Protein AF-A0A8X7U4J6-F1 (afdb_monomer_lite)

Sequence (93 aa):
MCFQVKDVLDSLNNEKGEFLLRVDGGATANNLLMHIQADLMGTPVVRPVDIETTALGAAYALYFFLKMLEETDVPTKEDNIVYKEILKNLCEA

pLDDT: mean 79.25, std 14.08, range [49.94, 94.81]

Structure (mmCIF, N/CA/C/O backbone):
data_AF-A0A8X7U4J6-F1
#
_entry.id   AF-A0A8X7U4J6-F1
#
loop_
_atom_site.group_PDB
_atom_site.id
_atom_site.type_symbol
_atom_site.label_atom_id
_atom_site.label_alt_id
_atom_site.label_comp_id
_atom_site.label_asym_id
_atom_site.label_entity_id
_atom_site.label_seq_id
_atom_site.pdbx_PDB_ins_code
_atom_site.Cartn_x
_atom_site.Cartn_y
_atom_site.Cartn_z
_atom_site.occupancy
_atom_site.B_iso_or_equiv
_atom_site.auth_seq_id
_atom_site.auth_comp_id
_atom_site.auth_asym_id
_atom_site.auth_atom_id
_atom_site.pdbx_PDB_model_num
ATOM 1 N N . MET A 1 1 ? 1.854 7.805 13.068 1.00 83.81 1 MET A N 1
ATOM 2 C CA . MET A 1 1 ? 1.593 7.412 11.670 1.00 83.81 1 MET A CA 1
ATOM 3 C C . MET A 1 1 ? 0.100 7.398 11.365 1.00 83.81 1 MET A C 1
ATOM 5 O O . MET A 1 1 ? -0.336 8.330 10.714 1.00 83.81 1 MET A O 1
ATOM 9 N N . CYS A 1 2 ? -0.706 6.456 11.873 1.00 90.50 2 CYS A N 1
ATOM 10 C CA . CYS A 1 2 ? -2.123 6.368 11.472 1.00 90.50 2 CYS A CA 1
ATOM 11 C C . CYS A 1 2 ? -2.971 7.614 11.776 1.00 90.50 2 CYS A C 1
ATOM 13 O O . CYS A 1 2 ? -3.767 8.026 10.939 1.00 90.50 2 CYS A O 1
ATOM 15 N N . PHE A 1 3 ? -2.752 8.261 12.926 1.00 92.88 3 PHE A N 1
ATOM 16 C CA . PHE A 1 3 ? -3.411 9.531 13.259 1.00 92.88 3 PHE A CA 1
ATOM 17 C C . PHE A 1 3 ? -3.045 10.662 12.291 1.00 92.88 3 PHE A C 1
ATOM 19 O O . PHE A 1 3 ? -3.916 11.399 11.864 1.00 92.88 3 PHE A O 1
ATOM 26 N N . GLN A 1 4 ? -1.784 10.743 11.859 1.00 92.44 4 GLN A N 1
ATOM 27 C CA . GLN A 1 4 ? -1.355 11.765 10.896 1.00 92.44 4 GLN A CA 1
ATOM 28 C C . GLN A 1 4 ? -2.011 11.550 9.528 1.00 92.44 4 GLN A C 1
ATOM 30 O O . GLN A 1 4 ? -2.391 12.509 8.869 1.00 92.44 4 GLN A O 1
ATOM 35 N N . VAL A 1 5 ? -2.1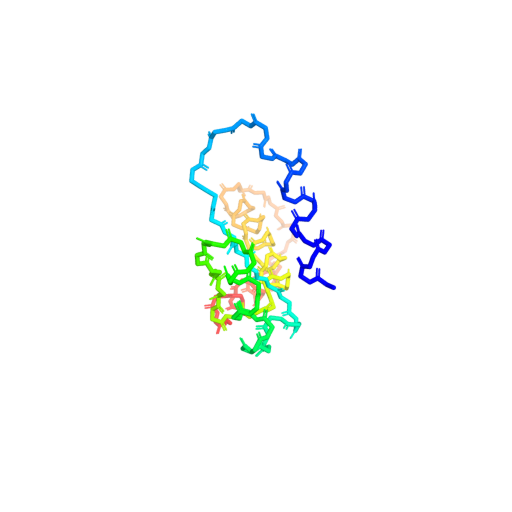69 10.287 9.114 1.00 89.81 5 VAL A N 1
ATOM 36 C CA . VAL A 1 5 ? -2.918 9.942 7.898 1.00 89.81 5 VAL A CA 1
ATOM 37 C C . VAL A 1 5 ? -4.385 10.351 8.052 1.00 89.81 5 VAL A C 1
ATOM 39 O O . VAL A 1 5 ? -4.929 10.979 7.150 1.00 89.81 5 VAL A O 1
ATOM 42 N N . LYS A 1 6 ? -5.008 10.063 9.202 1.00 88.25 6 LYS A N 1
ATOM 43 C CA . LYS A 1 6 ? -6.391 10.463 9.504 1.00 88.25 6 LYS A CA 1
ATOM 44 C C . LYS A 1 6 ? -6.578 11.979 9.450 1.00 88.25 6 LYS A C 1
ATOM 46 O O . LYS A 1 6 ? -7.499 12.428 8.782 1.00 88.25 6 LYS A O 1
ATOM 51 N N . ASP A 1 7 ? -5.689 12.747 10.075 1.00 89.81 7 ASP A N 1
ATOM 52 C CA . ASP A 1 7 ? -5.766 14.212 10.112 1.00 89.81 7 ASP A CA 1
ATOM 53 C C . ASP A 1 7 ? -5.715 14.815 8.699 1.00 89.81 7 ASP A C 1
ATOM 55 O O . ASP A 1 7 ? -6.499 15.702 8.356 1.00 89.81 7 ASP A O 1
ATOM 59 N N . VAL A 1 8 ? -4.821 14.301 7.845 1.00 88.88 8 VAL A N 1
ATOM 60 C CA . VAL A 1 8 ? -4.740 14.721 6.438 1.00 88.88 8 VAL A CA 1
ATOM 61 C C . VAL A 1 8 ? -6.017 14.348 5.689 1.00 88.88 8 VAL A C 1
ATOM 63 O O . VAL A 1 8 ? -6.571 15.184 4.980 1.00 88.88 8 VAL A O 1
ATOM 66 N N . LEU A 1 9 ? -6.520 13.125 5.856 1.00 85.56 9 LEU A N 1
ATOM 67 C CA . LEU A 1 9 ? -7.744 12.679 5.187 1.00 85.56 9 LEU A CA 1
ATOM 68 C C . LEU A 1 9 ? -8.977 13.471 5.637 1.00 85.56 9 LEU A C 1
ATOM 70 O O . LEU A 1 9 ? -9.819 13.806 4.809 1.00 85.56 9 LEU A O 1
ATOM 74 N N . ASP A 1 10 ? -9.059 13.840 6.913 1.00 86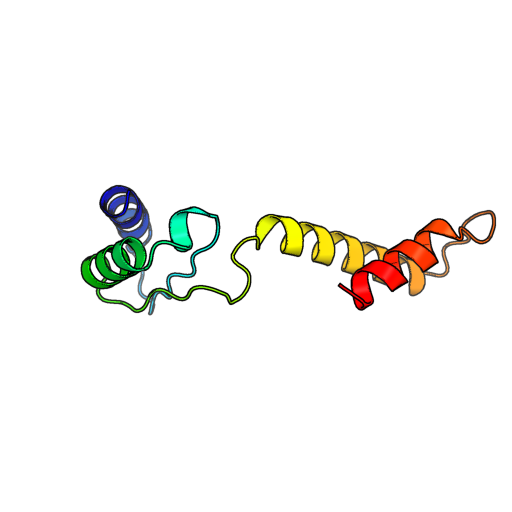.19 10 ASP A N 1
ATOM 75 C CA . ASP A 1 10 ? -10.130 14.686 7.440 1.00 86.19 10 ASP A CA 1
ATOM 76 C C . ASP A 1 10 ? -10.096 16.090 6.840 1.00 86.19 10 ASP A C 1
ATOM 78 O O . ASP A 1 10 ? -11.148 16.652 6.541 1.00 86.19 10 ASP A O 1
ATOM 82 N N . SER A 1 11 ? -8.902 16.629 6.575 1.00 85.56 11 SER A N 1
ATOM 83 C CA . SER A 1 11 ? -8.764 17.908 5.869 1.00 85.56 11 SER A CA 1
ATOM 84 C C . SER A 1 11 ? -9.257 17.860 4.416 1.00 85.56 11 SER A C 1
ATOM 86 O O . SER A 1 11 ? -9.708 18.875 3.887 1.00 85.56 11 SER A O 1
ATOM 88 N N . LEU A 1 12 ? -9.209 16.684 3.781 1.00 79.25 12 LEU A N 1
ATOM 89 C CA . LEU A 1 12 ? -9.650 16.470 2.399 1.00 79.25 12 LEU A CA 1
ATOM 90 C C . LEU A 1 12 ? -11.163 16.187 2.302 1.00 79.25 12 LEU A C 1
ATOM 92 O O . LEU A 1 12 ? -11.766 16.419 1.258 1.00 79.25 12 LEU A O 1
ATOM 96 N N . ASN A 1 13 ? -11.790 15.726 3.389 1.00 64.62 13 ASN A N 1
ATOM 97 C CA . ASN A 1 13 ? -13.147 15.163 3.423 1.00 64.62 13 ASN A CA 1
ATOM 98 C C . ASN A 1 13 ? -14.295 16.173 3.652 1.00 64.62 13 ASN A C 1
ATOM 100 O O . ASN A 1 13 ? -15.382 15.782 4.082 1.00 64.62 13 ASN A O 1
ATOM 104 N N . ASN A 1 14 ? -14.126 17.456 3.315 1.00 54.69 14 ASN A N 1
ATOM 105 C CA . ASN A 1 14 ? -15.241 18.417 3.381 1.00 54.69 14 ASN A CA 1
ATOM 106 C C . ASN A 1 14 ? -16.332 18.191 2.309 1.00 54.69 14 ASN A C 1
ATOM 108 O O . ASN A 1 14 ? -17.408 18.778 2.418 1.00 54.69 14 ASN A O 1
ATOM 112 N N . GLU A 1 15 ? -16.122 17.321 1.311 1.00 54.66 15 GLU A N 1
ATOM 113 C CA . GLU A 1 15 ? -17.097 17.086 0.236 1.00 54.66 15 GLU A CA 1
ATOM 114 C C . GLU A 1 15 ? -17.255 15.593 -0.129 1.00 54.66 15 GLU A C 1
ATOM 116 O O . GLU A 1 15 ? -16.578 15.051 -0.992 1.00 54.66 15 GLU A O 1
ATOM 121 N N . LYS A 1 16 ? -18.197 14.938 0.564 1.00 53.75 16 LYS A N 1
ATOM 122 C CA . LYS A 1 16 ? -19.080 13.834 0.119 1.00 53.75 16 LYS A CA 1
ATOM 123 C C . LYS A 1 16 ? -18.534 12.829 -0.922 1.00 53.75 16 LYS A C 1
ATOM 125 O O . LYS A 1 16 ? -18.701 13.015 -2.125 1.00 53.75 16 LYS A O 1
ATOM 130 N N . GLY A 1 17 ? -18.116 11.657 -0.442 1.00 58.06 17 GLY A N 1
ATOM 131 C CA . GLY A 1 17 ? -18.008 10.420 -1.226 1.00 58.06 17 GLY A CA 1
ATOM 132 C C . GLY A 1 17 ? -17.586 9.229 -0.360 1.00 58.06 17 GLY A C 1
ATOM 133 O O . GLY A 1 17 ? -16.976 9.419 0.690 1.00 58.06 17 GLY A O 1
ATOM 134 N N . GLU A 1 18 ? -17.915 8.001 -0.773 1.00 67.06 18 GLU A N 1
ATOM 135 C CA . GLU A 1 18 ? -17.320 6.796 -0.179 1.00 67.06 18 GLU A CA 1
ATOM 136 C C . GLU A 1 18 ? -15.816 6.786 -0.493 1.00 67.06 18 GLU A C 1
ATOM 138 O O . GLU A 1 18 ? -15.406 6.638 -1.645 1.00 67.06 18 GLU A O 1
ATOM 143 N N . PHE A 1 19 ? -14.985 6.998 0.529 1.00 73.69 19 PHE A N 1
ATOM 144 C CA . PHE A 1 19 ? -13.534 7.070 0.385 1.00 73.69 19 PHE A CA 1
ATOM 145 C C . PHE A 1 19 ? -12.899 5.683 0.560 1.00 73.69 19 PHE A C 1
ATOM 147 O O . PHE A 1 19 ? -13.002 5.070 1.625 1.00 73.69 19 PHE A O 1
ATOM 154 N N . LEU A 1 20 ? -12.211 5.201 -0.479 1.00 83.25 20 LEU A N 1
ATOM 155 C CA . LEU A 1 20 ? -11.455 3.948 -0.450 1.00 83.25 20 LEU A CA 1
ATOM 156 C C . LEU A 1 20 ? -9.969 4.229 -0.197 1.00 83.25 20 LEU A C 1
ATOM 158 O O . LEU A 1 20 ? -9.280 4.751 -1.075 1.00 83.25 20 LEU A O 1
ATOM 162 N N . LEU A 1 21 ? -9.454 3.830 0.971 1.00 88.94 21 LEU A N 1
ATOM 163 C CA . LEU A 1 21 ? -8.035 3.989 1.290 1.00 88.94 21 LEU A CA 1
ATOM 164 C C . LEU A 1 21 ? -7.219 2.836 0.691 1.00 88.94 21 LEU A C 1
ATOM 166 O O . LEU A 1 21 ? -7.277 1.702 1.168 1.00 88.94 21 LEU A O 1
ATOM 170 N N . ARG A 1 22 ? -6.438 3.137 -0.350 1.00 91.19 22 ARG A N 1
ATOM 171 C CA . ARG A 1 22 ? -5.405 2.243 -0.891 1.00 91.19 22 ARG A CA 1
ATOM 172 C C . ARG A 1 22 ? -4.057 2.595 -0.278 1.00 91.19 22 ARG A C 1
ATOM 174 O O . ARG A 1 22 ? -3.752 3.774 -0.121 1.00 91.19 22 ARG A O 1
ATOM 181 N N . VAL A 1 23 ? -3.273 1.582 0.071 1.00 92.12 23 VAL A N 1
ATOM 182 C CA . VAL A 1 23 ? -1.978 1.750 0.744 1.00 92.12 23 VAL A CA 1
ATOM 183 C C . VAL A 1 23 ? -0.888 0.966 0.027 1.00 92.12 23 VAL A C 1
ATOM 185 O O . VAL A 1 23 ? -1.156 -0.107 -0.509 1.00 92.12 23 VAL A O 1
ATOM 188 N N . ASP A 1 24 ? 0.336 1.480 0.054 1.00 91.94 24 ASP A N 1
ATOM 189 C CA . ASP A 1 24 ? 1.529 0.826 -0.479 1.00 91.94 24 ASP A CA 1
ATOM 190 C C . ASP A 1 24 ? 2.789 1.140 0.351 1.00 91.94 24 ASP A C 1
ATOM 192 O O . ASP A 1 24 ? 2.747 1.853 1.358 1.00 91.94 24 ASP A O 1
ATOM 196 N N . GLY A 1 25 ? 3.911 0.534 -0.037 1.00 88.00 25 GLY A N 1
ATOM 197 C CA . GLY A 1 25 ? 5.208 0.692 0.605 1.00 88.00 25 GLY A CA 1
ATOM 198 C C . GLY A 1 25 ? 5.440 -0.256 1.781 1.00 88.00 25 GLY A C 1
ATOM 199 O O . GLY A 1 25 ? 4.520 -0.859 2.342 1.00 88.00 25 GLY A O 1
ATOM 200 N N . GLY A 1 26 ? 6.705 -0.374 2.194 1.00 88.88 26 GLY A N 1
ATOM 201 C CA . GLY A 1 26 ? 7.154 -1.383 3.161 1.00 88.88 26 GLY A CA 1
ATOM 202 C C . GLY A 1 26 ? 6.435 -1.372 4.519 1.00 88.88 26 GLY A C 1
ATOM 203 O O . GLY A 1 26 ? 6.241 -2.425 5.124 1.00 88.88 26 GLY A O 1
ATOM 204 N N . ALA A 1 27 ? 5.964 -0.213 4.994 1.00 89.69 27 ALA A N 1
ATOM 205 C CA . ALA A 1 27 ? 5.226 -0.118 6.259 1.00 89.69 27 ALA A CA 1
ATOM 206 C C . ALA A 1 27 ? 3.877 -0.861 6.220 1.00 89.69 27 ALA A C 1
ATOM 208 O O 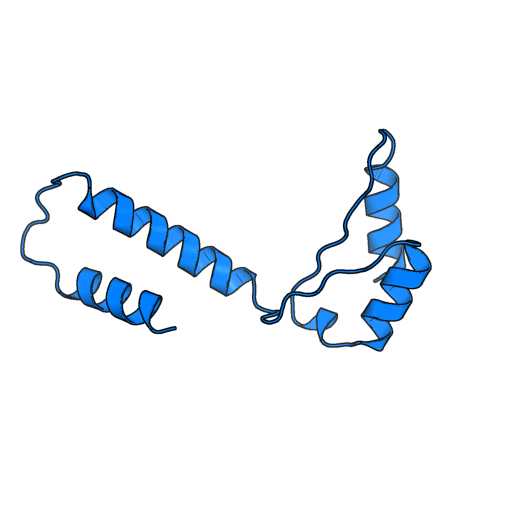. ALA A 1 27 ? 3.402 -1.351 7.248 1.00 89.69 27 ALA A O 1
ATOM 209 N N . THR A 1 28 ? 3.278 -0.994 5.033 1.00 92.12 28 THR A N 1
ATOM 210 C CA . THR A 1 28 ? 1.986 -1.668 4.851 1.00 92.12 28 THR A CA 1
ATOM 211 C C . THR A 1 28 ? 2.079 -3.177 4.995 1.00 92.12 28 THR A C 1
ATOM 213 O O . THR A 1 28 ? 1.048 -3.817 5.182 1.00 92.12 28 THR A O 1
ATOM 216 N N . ALA A 1 29 ? 3.285 -3.759 5.006 1.00 92.19 29 ALA A N 1
ATOM 217 C CA . ALA A 1 29 ? 3.491 -5.172 5.318 1.00 92.19 29 ALA A CA 1
ATOM 218 C C . ALA A 1 29 ? 3.039 -5.534 6.749 1.00 92.19 29 ALA A C 1
ATOM 220 O O . ALA A 1 29 ? 2.711 -6.687 7.030 1.00 92.19 29 ALA A O 1
ATOM 221 N N . ASN A 1 30 ? 2.974 -4.558 7.662 1.00 93.81 30 ASN A N 1
ATOM 222 C CA . ASN A 1 30 ? 2.545 -4.782 9.037 1.00 93.81 30 ASN A CA 1
ATOM 223 C C . ASN A 1 30 ? 1.011 -4.850 9.148 1.00 93.81 30 ASN A C 1
ATOM 225 O O . ASN A 1 30 ? 0.321 -3.832 9.120 1.00 93.81 30 ASN A O 1
ATOM 229 N N . ASN A 1 31 ? 0.476 -6.056 9.346 1.00 93.88 31 ASN A N 1
ATOM 230 C CA . ASN A 1 31 ? -0.970 -6.277 9.460 1.00 93.88 31 ASN A CA 1
ATOM 231 C C . ASN A 1 31 ? -1.603 -5.550 10.660 1.00 93.88 31 ASN A C 1
ATOM 233 O O . ASN A 1 31 ? -2.703 -5.023 10.527 1.00 93.88 31 ASN A O 1
ATOM 237 N N . LEU A 1 32 ? -0.919 -5.466 11.809 1.00 94.75 32 LEU A N 1
ATOM 238 C CA . LEU A 1 32 ? -1.441 -4.747 12.978 1.00 94.75 32 LEU A CA 1
ATOM 239 C C . LEU A 1 32 ? -1.600 -3.255 1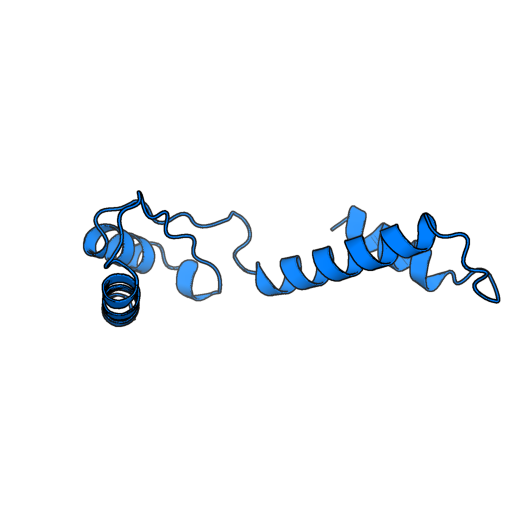2.674 1.00 94.75 32 LEU A C 1
ATOM 241 O O . LEU A 1 32 ? -2.612 -2.657 13.027 1.00 94.75 32 LEU A O 1
ATOM 245 N N . LEU A 1 33 ? -0.627 -2.667 11.976 1.00 93.94 33 LEU A N 1
ATOM 246 C CA . LEU A 1 33 ? -0.699 -1.272 11.550 1.00 93.94 33 LEU A CA 1
ATOM 247 C C . LEU A 1 33 ? -1.893 -1.036 10.611 1.00 93.94 33 LEU A C 1
ATOM 249 O O . LEU A 1 33 ? -2.595 -0.040 10.761 1.00 93.94 33 LEU A O 1
ATOM 253 N N . MET A 1 34 ? -2.145 -1.955 9.675 1.00 94.81 34 MET A N 1
ATOM 254 C CA . MET A 1 34 ? -3.273 -1.853 8.740 1.00 94.81 34 MET A CA 1
ATOM 255 C C . MET A 1 34 ? -4.626 -2.036 9.431 1.00 94.81 34 MET A C 1
ATOM 257 O O . MET A 1 34 ? -5.578 -1.347 9.076 1.00 94.81 34 MET A O 1
ATOM 261 N N . HIS A 1 35 ? -4.705 -2.895 10.450 1.00 94.19 35 HIS A N 1
ATOM 262 C CA . HIS A 1 35 ? -5.903 -3.021 11.281 1.00 94.19 35 HIS A CA 1
ATOM 263 C C . HIS A 1 35 ? -6.174 -1.745 12.079 1.00 94.19 35 HIS A C 1
ATOM 265 O O . HIS A 1 35 ? -7.267 -1.201 11.983 1.00 94.19 35 HIS A O 1
ATOM 271 N N . ILE A 1 36 ? -5.160 -1.196 12.759 1.00 94.81 36 ILE A N 1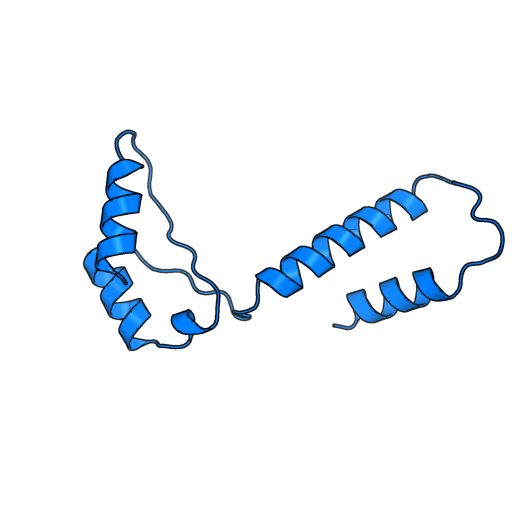
ATOM 272 C CA . ILE A 1 36 ? -5.286 0.081 13.480 1.00 94.81 36 ILE A CA 1
ATOM 273 C C . ILE A 1 36 ? -5.716 1.206 12.526 1.00 94.81 36 ILE A C 1
ATOM 275 O O . ILE A 1 36 ? -6.560 2.027 12.877 1.00 94.81 36 ILE A O 1
ATOM 279 N N . GLN A 1 37 ? -5.163 1.248 11.311 1.00 93.50 37 GLN A N 1
ATOM 280 C CA . GLN A 1 37 ? -5.548 2.230 10.298 1.00 93.50 37 GLN A CA 1
ATOM 281 C C . GLN A 1 37 ? -7.007 2.064 9.847 1.00 93.50 37 GLN A C 1
ATOM 283 O O . GLN A 1 37 ? -7.705 3.069 9.725 1.00 93.50 37 GLN A O 1
ATOM 288 N N . ALA A 1 38 ? -7.468 0.834 9.604 1.00 91.75 38 ALA A N 1
ATOM 289 C CA . ALA A 1 38 ? -8.852 0.555 9.218 1.00 91.75 38 ALA A CA 1
ATOM 290 C C . ALA A 1 38 ? -9.836 0.940 10.332 1.00 91.75 38 ALA A C 1
ATOM 292 O O . ALA A 1 38 ? -10.830 1.614 10.066 1.00 91.75 38 ALA A O 1
ATOM 293 N N . ASP A 1 39 ? -9.510 0.598 11.580 1.00 92.62 39 ASP A N 1
ATOM 294 C CA . ASP A 1 39 ? -10.326 0.928 12.750 1.00 92.62 39 ASP A CA 1
ATOM 295 C C . ASP A 1 39 ? -10.433 2.447 12.952 1.00 92.62 39 ASP A C 1
ATOM 297 O O . ASP A 1 39 ? -11.515 2.968 13.214 1.00 92.62 39 ASP A O 1
ATOM 301 N N . LEU A 1 40 ? -9.328 3.182 12.772 1.00 90.69 40 LEU A N 1
ATOM 302 C CA . LEU A 1 40 ? -9.307 4.648 12.865 1.00 90.69 40 LEU A CA 1
ATOM 303 C C . LEU A 1 40 ? -10.096 5.339 11.746 1.00 90.69 40 LEU A C 1
ATOM 305 O O . LEU A 1 40 ? -10.641 6.423 11.957 1.00 90.69 40 LEU A O 1
ATOM 309 N N . MET A 1 41 ? -10.125 4.745 10.553 1.00 85.81 41 MET A N 1
ATOM 310 C CA . MET A 1 41 ? -10.828 5.293 9.392 1.00 85.81 41 MET A CA 1
ATOM 311 C C . MET A 1 41 ? -12.305 4.897 9.345 1.00 85.81 41 MET A C 1
ATOM 313 O O . MET A 1 41 ? -13.086 5.571 8.679 1.00 85.81 41 MET A O 1
ATOM 317 N N . GLY A 1 42 ? -12.690 3.809 10.017 1.00 87.25 42 GLY A N 1
ATOM 318 C CA . GLY A 1 42 ? -14.024 3.220 9.897 1.00 87.25 42 GLY A CA 1
ATOM 319 C C . GLY A 1 42 ? -14.315 2.643 8.505 1.00 87.25 42 GLY A C 1
ATOM 320 O O . GLY A 1 42 ? -15.470 2.357 8.195 1.00 87.25 42 GLY A O 1
ATOM 321 N N . THR A 1 43 ? -13.292 2.481 7.659 1.00 86.56 43 THR A N 1
ATOM 322 C CA . THR A 1 43 ? -13.402 1.946 6.296 1.00 86.56 43 THR A CA 1
ATOM 323 C C . THR A 1 43 ? -12.305 0.914 6.017 1.00 86.56 43 THR A C 1
ATOM 325 O O . THR A 1 43 ? -11.231 0.964 6.625 1.00 86.56 43 THR A O 1
ATOM 328 N N . PRO A 1 44 ? -12.542 -0.047 5.103 1.00 87.69 44 PRO A N 1
ATOM 329 C CA . PRO A 1 44 ? -11.531 -1.032 4.739 1.00 87.69 44 PRO A CA 1
ATOM 330 C C . PRO A 1 44 ? -10.294 -0.389 4.104 1.00 87.69 44 PRO A C 1
ATOM 332 O O . PRO A 1 44 ? -10.400 0.444 3.203 1.00 87.69 44 PRO A O 1
ATOM 335 N N . VAL A 1 45 ? -9.116 -0.848 4.528 1.00 91.56 45 VAL A N 1
ATOM 336 C CA . VAL A 1 45 ? -7.831 -0.501 3.911 1.00 91.56 45 VAL A CA 1
ATOM 337 C C . VAL A 1 45 ? -7.477 -1.559 2.874 1.00 91.56 45 VAL A C 1
ATOM 339 O O . VAL A 1 45 ? -7.361 -2.741 3.196 1.00 91.56 45 VAL A O 1
ATOM 342 N N . VAL A 1 46 ? -7.300 -1.141 1.622 1.00 92.94 46 VAL A N 1
ATOM 343 C CA . VAL A 1 46 ? -6.972 -2.039 0.512 1.00 92.94 46 VAL A CA 1
ATOM 344 C C . VAL A 1 46 ? -5.469 -2.036 0.279 1.00 92.94 46 VAL A C 1
ATOM 346 O O . VAL A 1 46 ? -4.897 -1.028 -0.139 1.00 92.94 46 VAL A O 1
ATOM 349 N N . ARG A 1 47 ? -4.840 -3.190 0.511 1.00 93.25 47 ARG A N 1
ATOM 350 C CA . ARG A 1 47 ? -3.423 -3.429 0.224 1.00 93.25 47 ARG A CA 1
ATOM 351 C C . ARG A 1 47 ? -3.285 -4.293 -1.041 1.00 93.25 47 ARG A C 1
ATOM 353 O O . ARG A 1 47 ? -3.925 -5.346 -1.099 1.00 93.25 47 ARG A O 1
ATOM 360 N N . PRO A 1 48 ? -2.494 -3.875 -2.044 1.00 90.19 48 PRO A N 1
ATOM 361 C CA . PRO A 1 48 ? -2.184 -4.695 -3.212 1.00 90.19 48 PRO A CA 1
ATOM 362 C C . PRO A 1 48 ? -1.355 -5.930 -2.830 1.00 90.19 48 PRO A C 1
ATOM 364 O O . PRO A 1 48 ? -0.790 -6.006 -1.739 1.00 90.19 48 PRO A O 1
ATOM 367 N N . VAL A 1 49 ? -1.299 -6.912 -3.736 1.00 88.00 49 VAL A N 1
ATOM 368 C CA . VAL A 1 49 ? -0.469 -8.116 -3.553 1.00 88.00 49 VAL A CA 1
ATOM 369 C C . VAL A 1 49 ? 1.014 -7.744 -3.534 1.00 88.00 49 VAL A C 1
ATOM 371 O O . VAL A 1 49 ? 1.744 -8.212 -2.665 1.00 88.00 49 VAL A O 1
ATOM 374 N N . ASP A 1 50 ? 1.429 -6.874 -4.455 1.00 86.44 50 ASP A N 1
ATOM 375 C CA . ASP A 1 50 ? 2.760 -6.278 -4.463 1.00 86.44 50 ASP A CA 1
ATOM 376 C C . ASP A 1 50 ? 2.716 -4.899 -3.800 1.00 86.44 50 ASP A C 1
ATOM 378 O O . ASP A 1 50 ? 1.973 -4.014 -4.230 1.00 86.44 50 ASP A O 1
ATOM 382 N N . ILE A 1 51 ? 3.489 -4.737 -2.727 1.00 86.31 51 ILE A N 1
ATOM 383 C CA . ILE A 1 51 ? 3.555 -3.502 -1.940 1.00 86.31 51 ILE A CA 1
ATOM 384 C C . ILE A 1 51 ? 4.524 -2.476 -2.540 1.00 86.31 51 ILE A C 1
ATOM 386 O O . ILE A 1 51 ? 4.458 -1.308 -2.161 1.00 86.31 51 ILE A O 1
ATOM 390 N N . GLU A 1 52 ? 5.382 -2.870 -3.487 1.00 86.69 52 GLU A N 1
ATOM 391 C CA . GLU A 1 52 ? 6.330 -1.989 -4.180 1.00 86.69 52 GLU A CA 1
ATOM 392 C C . GLU A 1 52 ? 5.707 -1.388 -5.452 1.00 86.69 52 GLU A C 1
ATOM 394 O O . GLU A 1 52 ? 6.240 -1.439 -6.564 1.00 86.69 52 GLU A O 1
ATOM 399 N N . THR A 1 53 ? 4.553 -0.744 -5.276 1.00 87.81 53 THR A N 1
ATOM 400 C CA . THR A 1 53 ? 3.797 -0.082 -6.353 1.00 87.81 53 THR A CA 1
ATOM 401 C C . THR A 1 53 ? 4.574 1.051 -7.023 1.00 87.81 53 THR A C 1
ATOM 403 O O . THR A 1 53 ? 4.280 1.402 -8.164 1.00 87.81 53 THR A O 1
ATOM 406 N N . THR A 1 54 ? 5.578 1.617 -6.346 1.00 88.69 54 THR A N 1
ATOM 407 C CA . THR A 1 54 ? 6.415 2.695 -6.890 1.00 88.69 54 THR A CA 1
ATOM 408 C C . THR A 1 54 ? 7.250 2.195 -8.067 1.00 88.69 54 THR A C 1
ATOM 410 O O . THR A 1 54 ? 7.234 2.802 -9.140 1.00 88.69 54 THR A O 1
ATOM 413 N N . ALA A 1 55 ? 7.946 1.067 -7.894 1.00 86.62 55 ALA A N 1
ATOM 414 C CA . ALA A 1 55 ? 8.735 0.456 -8.960 1.00 86.62 55 ALA A CA 1
ATOM 415 C C . ALA A 1 55 ? 7.827 -0.020 -10.102 1.00 86.62 55 ALA A C 1
ATOM 417 O O . ALA A 1 55 ? 8.104 0.241 -11.275 1.00 86.62 55 ALA A O 1
ATOM 418 N N . LEU A 1 56 ? 6.694 -0.630 -9.748 1.00 86.88 56 LEU A N 1
ATOM 419 C CA . LEU A 1 56 ? 5.696 -1.085 -10.709 1.00 86.88 56 LEU A CA 1
ATOM 420 C C . LEU A 1 56 ? 5.116 0.072 -11.543 1.00 86.88 56 LEU A C 1
ATOM 422 O O . LEU A 1 56 ? 4.969 -0.042 -12.758 1.00 86.88 56 LEU A O 1
ATOM 426 N N . GLY A 1 57 ? 4.828 1.217 -10.920 1.00 87.81 57 GLY A N 1
ATOM 427 C CA . GLY A 1 57 ? 4.337 2.409 -11.611 1.00 87.81 57 GLY A CA 1
ATOM 428 C C . GLY A 1 57 ? 5.341 2.957 -12.628 1.00 87.81 57 GLY A C 1
ATOM 429 O O . GLY A 1 57 ? 4.959 3.303 -13.747 1.00 87.81 57 GLY A O 1
ATOM 430 N N . ALA A 1 58 ? 6.629 2.981 -12.275 1.00 89.75 58 ALA A N 1
ATOM 431 C CA . ALA A 1 58 ? 7.692 3.381 -13.196 1.00 89.75 58 ALA A CA 1
ATOM 432 C C . ALA A 1 58 ? 7.816 2.412 -14.384 1.00 89.75 58 ALA A C 1
ATOM 434 O O . ALA A 1 58 ? 7.944 2.854 -15.529 1.00 89.75 58 ALA A O 1
ATOM 435 N N . ALA A 1 59 ? 7.713 1.105 -14.126 1.00 88.31 59 ALA A N 1
ATOM 436 C CA . ALA A 1 59 ? 7.714 0.081 -15.166 1.00 88.31 59 ALA A CA 1
ATOM 437 C C . ALA A 1 59 ? 6.530 0.252 -16.133 1.00 88.31 59 ALA A C 1
ATOM 439 O O . ALA A 1 59 ? 6.731 0.251 -17.348 1.00 88.31 59 ALA A O 1
ATOM 440 N N . TYR A 1 60 ? 5.317 0.495 -15.620 1.00 87.81 60 TYR A N 1
ATOM 441 C CA . TYR A 1 60 ? 4.147 0.748 -16.464 1.00 87.81 60 TYR A CA 1
ATOM 442 C C . TYR A 1 60 ? 4.288 2.012 -17.313 1.00 87.81 60 TYR A C 1
ATOM 444 O O . TYR A 1 60 ? 3.958 1.985 -18.497 1.00 87.81 60 TYR A O 1
ATOM 452 N N . ALA A 1 61 ? 4.788 3.112 -16.745 1.00 88.38 61 ALA A N 1
ATOM 453 C CA . ALA A 1 61 ? 4.991 4.349 -17.497 1.00 88.38 61 ALA A CA 1
ATOM 454 C C . ALA A 1 61 ? 5.978 4.152 -18.658 1.00 88.38 61 ALA A C 1
ATOM 456 O O . ALA A 1 61 ? 5.707 4.583 -19.781 1.00 88.38 61 ALA A O 1
ATOM 457 N N . LEU A 1 62 ? 7.090 3.452 -18.405 1.00 87.38 62 LEU A N 1
ATOM 458 C CA . LEU A 1 62 ? 8.057 3.107 -19.444 1.00 87.38 62 LEU A CA 1
ATOM 459 C C . LEU A 1 62 ? 7.428 2.198 -20.503 1.00 87.38 62 LEU A C 1
ATOM 461 O O . LEU A 1 62 ? 7.558 2.473 -21.691 1.00 87.38 62 LEU A O 1
ATOM 465 N N . TYR A 1 63 ? 6.707 1.159 -20.084 1.00 84.69 63 TYR A N 1
ATOM 466 C CA . TYR A 1 63 ? 6.024 0.246 -20.995 1.00 84.69 63 TYR A CA 1
ATOM 467 C C . TYR A 1 63 ? 5.059 0.984 -21.936 1.00 84.69 63 TYR A C 1
ATOM 469 O O . TYR A 1 63 ? 5.121 0.800 -23.151 1.00 84.69 63 TYR A O 1
ATOM 477 N N . PHE A 1 64 ? 4.208 1.869 -21.402 1.00 85.44 64 PHE A N 1
ATOM 478 C CA . PHE A 1 64 ? 3.290 2.666 -22.220 1.00 85.44 64 PHE A CA 1
ATOM 479 C C . PHE A 1 64 ? 4.026 3.580 -23.197 1.00 85.44 64 PHE A C 1
ATOM 481 O O . PHE A 1 64 ? 3.638 3.666 -24.362 1.00 85.44 64 PHE A O 1
ATOM 488 N N . PHE A 1 65 ? 5.093 4.237 -22.743 1.00 85.06 65 PHE A N 1
ATOM 489 C CA . PHE A 1 65 ? 5.908 5.089 -23.601 1.00 85.06 65 PHE A CA 1
ATOM 490 C C . PHE A 1 65 ? 6.523 4.303 -24.766 1.00 85.06 65 PHE A C 1
ATOM 492 O O . PHE A 1 65 ? 6.433 4.736 -25.912 1.00 85.06 65 PHE A O 1
ATOM 499 N N . LEU A 1 66 ? 7.090 3.125 -24.494 1.00 80.94 66 LEU A N 1
ATOM 500 C CA . LEU A 1 66 ? 7.660 2.263 -25.530 1.00 80.94 66 LEU A CA 1
ATOM 501 C C . LEU A 1 66 ? 6.603 1.791 -26.529 1.00 80.94 66 LEU A C 1
ATOM 503 O O . LEU A 1 66 ? 6.839 1.844 -27.732 1.00 80.94 66 LEU A O 1
ATOM 507 N N . LYS A 1 67 ? 5.418 1.409 -26.050 1.00 78.94 67 LYS A N 1
ATOM 508 C CA . LYS A 1 67 ? 4.315 0.983 -26.915 1.00 78.94 67 LYS A CA 1
ATOM 509 C C . LYS A 1 67 ? 3.842 2.093 -27.863 1.00 78.94 67 LYS A C 1
ATOM 511 O O . LYS A 1 67 ? 3.567 1.828 -29.027 1.00 78.94 67 LYS A O 1
ATOM 516 N N . MET A 1 68 ? 3.803 3.346 -27.404 1.00 82.00 68 MET A N 1
ATOM 517 C CA . MET A 1 68 ? 3.483 4.491 -28.270 1.00 82.00 68 MET A CA 1
ATOM 518 C C . MET A 1 68 ? 4.517 4.706 -29.389 1.00 82.00 68 MET A C 1
ATOM 520 O O . MET A 1 68 ? 4.162 5.160 -30.479 1.00 82.00 68 MET A O 1
ATOM 524 N N . LEU A 1 69 ? 5.787 4.376 -29.137 1.00 75.00 69 LEU A N 1
ATOM 525 C CA . LEU A 1 69 ? 6.850 4.448 -30.142 1.00 75.00 69 LEU A CA 1
ATOM 526 C C . LEU A 1 69 ? 6.799 3.302 -31.161 1.00 75.00 69 LEU A C 1
ATOM 528 O O . LEU A 1 69 ? 7.352 3.461 -32.239 1.00 75.00 69 LEU A O 1
ATOM 532 N N . GLU A 1 70 ? 6.156 2.172 -30.857 1.00 67.19 70 GLU A N 1
ATOM 533 C CA . GLU A 1 70 ? 5.920 1.110 -31.849 1.00 67.19 70 GLU A CA 1
ATOM 534 C C . GLU A 1 70 ? 4.781 1.468 -32.817 1.00 67.19 70 GLU A C 1
ATOM 536 O O . GLU A 1 70 ? 4.826 1.107 -33.990 1.00 67.19 70 GLU A O 1
ATOM 541 N N . GLU A 1 71 ? 3.751 2.175 -32.338 1.00 63.44 71 GLU A N 1
ATOM 542 C CA . GLU A 1 71 ? 2.586 2.561 -33.153 1.00 63.44 71 GLU A CA 1
ATOM 543 C C . GLU A 1 71 ? 2.854 3.772 -34.057 1.00 63.44 71 GLU A C 1
ATOM 545 O O . GLU A 1 71 ? 2.210 3.946 -35.094 1.00 63.44 71 GLU A O 1
ATOM 550 N N . THR A 1 72 ? 3.809 4.616 -33.677 1.00 60.75 72 THR A N 1
ATOM 551 C CA . THR A 1 72 ? 4.320 5.679 -34.539 1.00 60.75 72 THR A CA 1
ATOM 552 C C . THR A 1 72 ? 5.526 5.115 -35.278 1.00 60.75 72 THR A C 1
ATOM 554 O O . THR A 1 72 ? 6.498 4.745 -34.644 1.00 60.75 72 THR A O 1
ATOM 557 N N . ASP A 1 73 ? 5.475 5.002 -36.608 1.00 59.22 73 ASP A N 1
ATOM 558 C CA . ASP A 1 73 ? 6.575 4.486 -37.447 1.00 59.22 73 ASP A CA 1
ATOM 559 C C . ASP A 1 73 ? 7.752 5.489 -37.466 1.00 59.22 73 ASP A C 1
ATOM 561 O O . ASP A 1 73 ? 8.070 6.121 -38.475 1.00 59.22 73 ASP A O 1
ATOM 565 N N . VAL A 1 74 ? 8.330 5.754 -36.290 1.00 60.06 74 VAL A N 1
ATOM 566 C CA . VAL A 1 74 ? 9.455 6.658 -36.095 1.00 60.06 74 VAL A CA 1
ATOM 567 C C . VAL A 1 74 ? 10.693 5.879 -36.522 1.00 60.06 74 VAL A C 1
ATOM 569 O O . VAL A 1 74 ? 11.023 4.878 -35.886 1.00 60.06 74 VAL A O 1
ATOM 572 N N . PRO A 1 75 ? 11.410 6.304 -37.575 1.00 53.22 75 PRO A N 1
ATOM 573 C CA . PRO A 1 75 ? 12.567 5.570 -38.056 1.00 53.22 75 PRO A CA 1
ATOM 574 C C . PRO A 1 75 ? 13.695 5.684 -37.026 1.00 53.22 75 PRO A C 1
ATOM 576 O O . PRO A 1 75 ? 14.474 6.640 -37.023 1.00 53.22 75 PRO A O 1
ATOM 579 N N . THR A 1 76 ? 13.793 4.711 -36.123 1.00 56.12 76 THR A N 1
ATOM 580 C CA . THR A 1 76 ? 14.959 4.551 -35.259 1.00 56.12 76 THR A CA 1
ATOM 581 C C . THR A 1 76 ? 16.110 4.057 -36.125 1.00 56.12 76 THR A C 1
ATOM 583 O O . THR A 1 76 ? 16.035 2.977 -36.709 1.00 56.12 76 THR A O 1
ATOM 586 N N . LYS A 1 77 ? 17.166 4.870 -36.252 1.00 49.94 77 LYS A N 1
ATOM 587 C CA . LYS A 1 77 ? 18.418 4.452 -36.893 1.00 49.94 77 LYS A CA 1
ATOM 588 C C . LYS A 1 77 ? 18.940 3.201 -36.186 1.00 49.94 77 LYS A C 1
ATOM 590 O O . LYS A 1 77 ? 19.227 3.271 -34.996 1.00 49.94 77 LYS A O 1
ATOM 595 N N . GLU A 1 78 ? 19.042 2.127 -36.968 1.00 51.09 78 GLU A N 1
ATOM 596 C CA . GLU A 1 78 ? 19.458 0.771 -36.596 1.00 51.09 78 GLU A CA 1
ATOM 597 C C . GLU A 1 78 ? 18.565 0.085 -35.550 1.00 51.09 78 GLU A C 1
ATOM 599 O O . GLU A 1 78 ? 18.348 0.589 -34.454 1.00 51.09 78 GLU A O 1
ATOM 604 N N . ASP A 1 79 ? 18.049 -1.094 -35.918 1.00 56.34 79 ASP A N 1
ATOM 605 C CA . ASP A 1 79 ? 17.286 -2.024 -35.083 1.00 56.34 79 ASP A CA 1
ATOM 606 C C . ASP A 1 79 ? 17.849 -2.116 -33.664 1.00 56.34 79 ASP A C 1
ATOM 608 O O . ASP A 1 79 ? 18.812 -2.829 -33.374 1.00 56.34 79 ASP A O 1
ATOM 612 N N . ASN A 1 80 ? 17.245 -1.357 -32.761 1.00 54.97 80 ASN A N 1
ATOM 613 C CA . ASN A 1 80 ? 17.837 -1.102 -31.468 1.00 54.97 80 ASN A CA 1
ATOM 614 C C . ASN A 1 80 ? 17.412 -2.243 -30.527 1.00 54.97 80 ASN A C 1
ATOM 616 O O . ASN A 1 80 ? 16.401 -2.159 -29.829 1.00 54.97 80 ASN A O 1
ATOM 620 N N . ILE A 1 81 ? 18.161 -3.356 -30.595 1.00 57.81 81 ILE A N 1
ATOM 621 C CA . ILE A 1 81 ? 17.968 -4.640 -29.879 1.00 57.81 81 ILE A CA 1
ATOM 622 C C . ILE A 1 81 ? 17.582 -4.429 -28.406 1.00 57.81 81 ILE A C 1
ATOM 624 O O . ILE A 1 81 ? 16.731 -5.142 -27.877 1.00 57.81 81 ILE A O 1
ATOM 628 N N . VAL A 1 82 ? 18.134 -3.382 -27.791 1.00 61.81 82 VAL A N 1
ATOM 629 C CA . VAL A 1 82 ? 17.887 -2.973 -26.406 1.00 61.81 82 VAL A CA 1
ATOM 630 C C . VAL A 1 82 ? 16.399 -2.739 -26.116 1.00 61.81 82 VAL A C 1
ATOM 632 O O . VAL A 1 82 ? 15.908 -3.173 -25.079 1.00 61.81 82 VAL A O 1
ATOM 635 N N . TYR A 1 83 ? 15.644 -2.112 -27.023 1.00 62.72 83 TYR A N 1
ATOM 636 C CA . TYR A 1 83 ? 14.221 -1.823 -26.796 1.00 62.72 83 TYR A CA 1
ATOM 637 C C . TYR A 1 83 ? 13.358 -3.084 -26.803 1.00 62.72 83 TYR A C 1
ATOM 639 O O . TYR A 1 83 ? 12.494 -3.248 -25.942 1.00 62.72 83 TYR A O 1
ATOM 647 N N . LYS A 1 84 ? 13.622 -4.001 -27.743 1.00 62.56 84 LYS A N 1
ATOM 648 C CA . LYS A 1 84 ? 12.912 -5.286 -27.830 1.00 62.56 84 LYS A CA 1
ATOM 649 C C . LYS A 1 84 ? 13.199 -6.160 -26.610 1.00 62.56 84 LYS A C 1
ATOM 651 O O . LYS A 1 84 ? 12.302 -6.834 -26.113 1.00 62.56 84 LY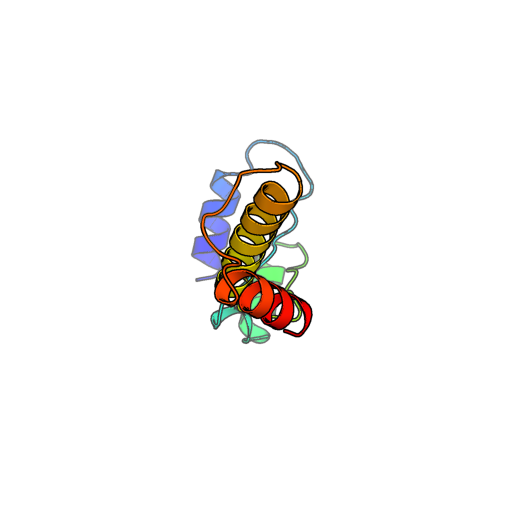S A O 1
ATOM 656 N N . GLU A 1 85 ? 14.430 -6.122 -26.106 1.00 69.12 85 GLU A N 1
ATOM 657 C CA . GLU A 1 85 ? 14.834 -6.864 -24.912 1.00 69.12 85 GLU A CA 1
ATOM 658 C C . GLU A 1 85 ? 14.224 -6.276 -23.629 1.00 69.12 85 GLU A C 1
ATOM 660 O O . GLU A 1 85 ? 13.728 -7.027 -22.792 1.00 69.12 85 GLU A O 1
ATOM 665 N N . ILE A 1 86 ? 14.145 -4.944 -23.509 1.00 68.12 86 ILE A N 1
ATOM 666 C CA . ILE A 1 86 ? 13.438 -4.272 -22.405 1.00 68.12 86 ILE A CA 1
ATOM 667 C C . ILE A 1 86 ? 11.945 -4.623 -22.411 1.00 68.12 86 ILE A C 1
ATOM 669 O O . ILE A 1 86 ? 11.411 -4.992 -21.368 1.00 68.12 86 ILE A O 1
ATOM 673 N N . LEU A 1 87 ? 11.270 -4.557 -23.565 1.00 63.97 87 LEU A N 1
ATOM 674 C CA . LEU A 1 87 ? 9.853 -4.927 -23.677 1.00 63.97 87 LEU A CA 1
ATOM 675 C C . LEU A 1 87 ? 9.607 -6.393 -23.316 1.00 63.97 87 LEU A C 1
ATOM 677 O O . LEU A 1 87 ? 8.646 -6.698 -22.613 1.00 63.97 87 LEU A O 1
ATOM 681 N N . LYS A 1 88 ? 10.488 -7.296 -23.757 1.00 67.88 88 LYS A N 1
ATOM 682 C CA . LYS A 1 88 ? 10.399 -8.715 -23.410 1.00 67.88 88 LYS A CA 1
ATOM 683 C C . LYS A 1 88 ? 10.541 -8.932 -21.902 1.00 67.88 88 LYS A C 1
ATOM 685 O O . LYS A 1 88 ? 9.695 -9.590 -21.308 1.00 67.88 88 LYS A O 1
ATOM 690 N N . ASN A 1 89 ? 11.547 -8.317 -21.283 1.00 67.25 89 ASN A N 1
ATOM 691 C CA . ASN A 1 89 ? 11.788 -8.439 -19.846 1.00 67.25 89 ASN A CA 1
ATOM 692 C C . ASN A 1 89 ? 10.664 -7.811 -19.004 1.00 67.25 89 ASN A C 1
ATOM 694 O O . ASN A 1 89 ? 10.385 -8.297 -17.917 1.00 67.25 89 ASN A O 1
ATOM 698 N N . LEU A 1 90 ? 10.002 -6.761 -19.501 1.00 64.75 90 LEU A N 1
ATOM 699 C CA . LEU A 1 90 ? 8.846 -6.142 -18.841 1.00 64.75 90 LEU A CA 1
ATOM 700 C C . LEU A 1 90 ? 7.558 -6.973 -18.955 1.00 64.75 90 LEU A C 1
ATOM 702 O O . LEU A 1 90 ? 6.717 -6.884 -18.072 1.00 64.75 90 LEU A O 1
ATOM 706 N N . CYS A 1 91 ? 7.376 -7.754 -20.024 1.00 58.47 91 CYS A N 1
ATOM 707 C CA . CYS A 1 91 ? 6.227 -8.659 -20.172 1.00 58.47 91 CYS A CA 1
ATOM 708 C C . CYS A 1 91 ? 6.381 -9.968 -19.377 1.00 58.47 91 CYS A C 1
ATOM 710 O O . CYS A 1 91 ? 5.388 -10.656 -19.146 1.00 58.47 91 CYS A O 1
ATOM 712 N N . GLU A 1 92 ? 7.615 -10.341 -19.027 1.00 59.31 92 GLU A N 1
ATOM 713 C CA . GLU A 1 92 ? 7.948 -11.573 -18.297 1.00 59.31 92 GLU A CA 1
ATOM 714 C C . GLU A 1 92 ? 8.111 -11.363 -16.774 1.00 59.31 92 GLU A C 1
ATOM 716 O O . GLU A 1 92 ? 8.216 -12.353 -16.046 1.00 59.31 92 GLU A O 1
ATOM 721 N N . ALA A 1 93 ? 8.125 -10.110 -16.300 1.00 53.44 93 ALA A N 1
ATOM 722 C CA . ALA A 1 93 ? 8.213 -9.715 -14.887 1.00 53.44 93 ALA A CA 1
ATOM 723 C C . ALA A 1 93 ? 6.829 -9.468 -14.267 1.00 53.44 93 ALA A C 1
ATOM 725 O O . ALA A 1 93 ? 6.663 -9.820 -13.077 1.00 53.44 93 ALA A O 1
#

Organism: Brassica carinata (NCBI:txid52824)

Radius of gyration: 19.87 Å; chains: 1; bounding box: 38×30×52 Å

InterPro domains:
  IPR018485 Carbohydrate kinase FGGY, C-terminal [PF02782] (2-61)
  IPR043129 ATPase, nucleotide binding domain [SSF53067] (1-61)

Secondary structure (DSSP, 8-state):
-HHHHHHHHHHHTTS-----EE--SGGGG-HHHHHHHHHHHTS-EE--S-S-HHHHHHHHHHHHHHHHHHHTT---SS--HHHHHHHHHHHH-

Foldseek 3Di:
DLVVVVVVVVVVPPDDDDDAAEAADDVVVDPVVLVVNCVSVVHHYDYDPHRPVVVVVVLVVVLVVLVVCVVPVDDDDDPPVVSVVSNVVSVVD